Protein AF-A0AAW2WTK0-F1 (afdb_monomer)

Mean predicted aligned error: 5.42 Å

Radius of gyration: 15.87 Å; Cα contacts (8 Å, |Δi|>4): 104; chains: 1; bounding box: 34×26×56 Å

Solvent-accessible surface area (backbone atoms only — not comparable to full-atom values): 6500 Å² total; per-residue (Å²): 137,84,82,72,90,71,68,74,74,76,55,46,33,73,68,44,94,78,70,45,66,58,43,66,42,35,61,54,49,67,30,66,42,4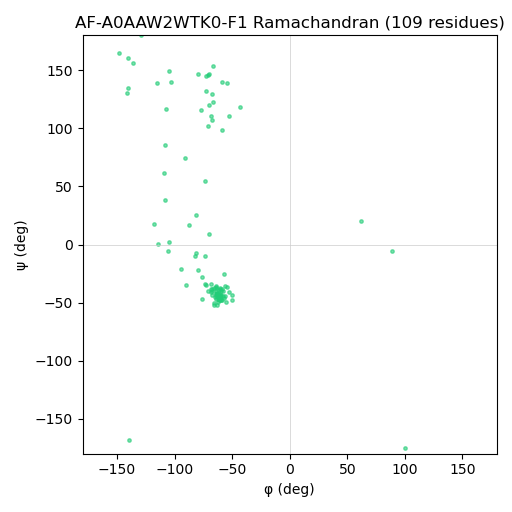1,32,46,19,50,51,52,38,41,73,76,42,100,58,85,78,73,92,57,57,38,72,57,39,53,54,46,50,59,62,74,40,56,72,85,54,67,68,23,50,50,53,53,50,40,52,51,35,46,56,48,46,53,51,49,50,41,47,38,40,70,78,47,92,52,85,80,59,39,66,59,57,33,51,62,42,76,112

Structure (mmCIF, N/CA/C/O backbone):
data_AF-A0AAW2WTK0-F1
#
_entry.id   AF-A0AAW2WTK0-F1
#
loop_
_atom_site.group_PDB
_atom_site.id
_atom_site.type_symbol
_atom_site.label_atom_id
_atom_site.label_alt_id
_atom_site.label_comp_id
_atom_site.label_asym_id
_atom_site.label_entity_id
_atom_site.label_seq_id
_atom_site.pdbx_PDB_ins_code
_atom_site.Cartn_x
_atom_site.Cartn_y
_atom_site.Cartn_z
_atom_site.occupancy
_atom_site.B_iso_or_equiv
_atom_site.auth_seq_id
_atom_site.auth_comp_id
_atom_site.auth_asym_id
_atom_site.auth_atom_id
_atom_site.pdbx_PDB_model_num
ATOM 1 N N . MET A 1 1 ? 13.595 15.709 -38.078 1.00 38.75 1 MET A N 1
ATOM 2 C CA . MET A 1 1 ? 13.726 14.484 -37.257 1.00 38.75 1 MET A CA 1
ATOM 3 C C . MET A 1 1 ? 12.974 14.700 -35.950 1.00 38.75 1 MET A C 1
ATOM 5 O O . MET A 1 1 ? 13.521 15.270 -35.014 1.00 38.75 1 MET A O 1
ATOM 9 N N . GLY A 1 2 ? 11.680 14.375 -35.929 1.00 39.22 2 GLY A N 1
ATOM 10 C CA . GLY A 1 2 ? 10.840 14.558 -34.746 1.00 39.22 2 GLY A CA 1
ATOM 11 C C . GLY A 1 2 ? 11.114 13.452 -33.734 1.00 39.22 2 GLY A C 1
ATOM 12 O O . GLY A 1 2 ? 10.860 12.289 -34.024 1.00 39.22 2 GLY A O 1
ATOM 13 N N . ARG A 1 3 ? 11.644 13.805 -32.560 1.00 45.03 3 ARG A N 1
ATOM 14 C CA . ARG A 1 3 ? 11.668 12.899 -31.408 1.00 45.03 3 ARG A CA 1
ATOM 15 C C . ARG A 1 3 ? 10.236 12.778 -30.898 1.00 45.03 3 ARG A C 1
ATOM 17 O O . ARG A 1 3 ? 9.717 13.696 -30.270 1.00 45.03 3 ARG A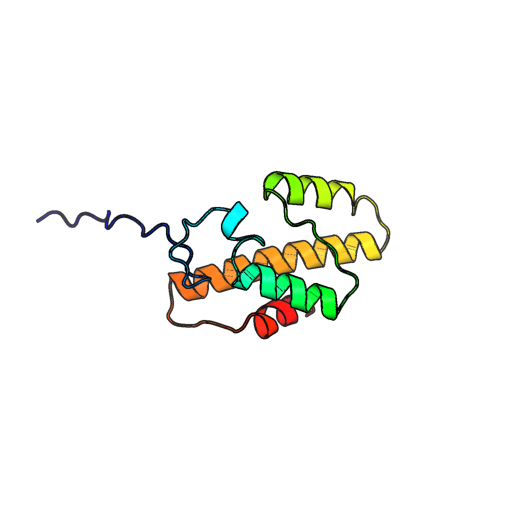 O 1
ATOM 24 N N . THR A 1 4 ? 9.578 11.676 -31.228 1.00 43.25 4 THR A N 1
ATOM 25 C CA . THR A 1 4 ? 8.313 11.281 -30.615 1.00 43.25 4 THR A CA 1
ATOM 26 C C . THR A 1 4 ? 8.585 10.930 -29.155 1.00 43.25 4 THR A C 1
ATOM 28 O O . THR A 1 4 ? 9.164 9.891 -28.863 1.00 43.25 4 THR A O 1
ATOM 31 N N . TRP A 1 5 ? 8.160 11.793 -28.232 1.00 51.59 5 TRP A N 1
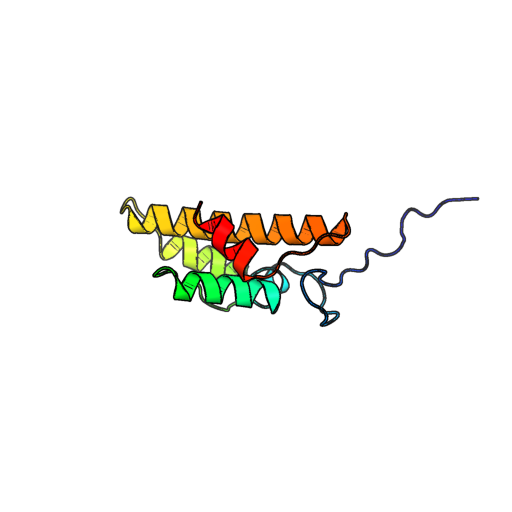ATOM 32 C CA . TRP A 1 5 ? 8.202 11.574 -26.774 1.00 51.59 5 TRP A CA 1
ATOM 33 C C . TRP A 1 5 ? 7.209 10.507 -26.282 1.00 51.59 5 TRP A C 1
ATOM 35 O O . TRP A 1 5 ? 7.012 10.334 -25.086 1.00 51.59 5 TRP A O 1
ATOM 45 N N . TRP A 1 6 ? 6.582 9.790 -27.210 1.00 43.69 6 TRP A N 1
ATOM 46 C CA . TRP A 1 6 ? 5.579 8.767 -26.965 1.00 43.69 6 TRP A CA 1
ATOM 47 C C . TRP A 1 6 ? 6.176 7.400 -27.288 1.00 43.69 6 TRP A C 1
ATOM 49 O O . TRP A 1 6 ? 5.725 6.705 -28.194 1.00 43.69 6 TRP A O 1
ATOM 59 N N . VAL A 1 7 ? 7.228 7.012 -26.566 1.00 54.72 7 VAL A N 1
ATOM 60 C CA . VAL A 1 7 ? 7.442 5.578 -26.353 1.00 54.72 7 VAL A CA 1
ATOM 61 C C . VAL A 1 7 ? 6.288 5.181 -25.449 1.00 54.72 7 VAL A C 1
ATOM 63 O O . VAL A 1 7 ? 6.205 5.693 -24.334 1.00 54.72 7 VAL A O 1
ATOM 66 N N . GLY A 1 8 ? 5.340 4.405 -25.983 1.00 49.12 8 GLY A N 1
ATOM 67 C CA . GLY A 1 8 ? 4.139 3.991 -25.264 1.00 49.12 8 GLY A CA 1
ATOM 68 C C . GLY A 1 8 ? 4.523 3.588 -23.851 1.00 49.12 8 GLY A C 1
ATOM 69 O O . GLY A 1 8 ? 5.378 2.723 -23.675 1.00 49.12 8 GLY A O 1
ATOM 70 N N . SER A 1 9 ? 3.984 4.301 -22.862 1.00 60.88 9 SER A N 1
ATOM 71 C CA . SER A 1 9 ? 4.239 4.022 -21.459 1.00 60.88 9 SER A CA 1
ATOM 72 C C . SER A 1 9 ? 3.924 2.552 -21.269 1.00 60.88 9 SER A C 1
ATOM 74 O O . SER A 1 9 ? 2.763 2.169 -21.396 1.00 60.88 9 SER A O 1
ATOM 76 N N . ASP A 1 10 ? 4.948 1.733 -21.034 1.00 73.75 10 ASP A N 1
ATOM 77 C CA . ASP A 1 10 ? 4.753 0.330 -20.715 1.00 73.75 10 ASP A CA 1
ATOM 78 C C . ASP A 1 10 ? 3.883 0.314 -19.459 1.00 73.75 10 ASP A C 1
ATOM 80 O O . ASP A 1 10 ? 4.348 0.645 -18.367 1.00 73.75 10 ASP A O 1
ATOM 84 N N . ASN A 1 11 ? 2.577 0.107 -19.625 1.00 84.88 11 ASN A N 1
ATOM 85 C CA . ASN A 1 11 ? 1.616 0.236 -18.538 1.00 84.88 11 ASN A CA 1
ATOM 86 C C . ASN A 1 11 ? 1.608 -1.042 -17.703 1.00 84.88 11 ASN A C 1
ATOM 88 O O . ASN A 1 11 ? 0.594 -1.375 -17.108 1.00 84.88 11 ASN A O 1
ATOM 92 N N . THR A 1 12 ? 2.704 -1.797 -17.705 1.00 93.88 12 THR A N 1
ATOM 93 C CA . THR A 1 12 ? 2.902 -2.938 -16.832 1.00 93.88 12 THR A CA 1
ATOM 94 C C . THR A 1 12 ? 3.323 -2.482 -15.441 1.00 93.88 12 THR A C 1
ATOM 96 O O . THR A 1 12 ? 3.996 -1.466 -15.234 1.00 93.88 12 THR A O 1
ATOM 99 N N . CYS A 1 13 ? 2.878 -3.248 -14.456 1.00 95.38 13 CYS A N 1
ATOM 100 C CA . CYS A 1 13 ? 3.215 -3.057 -13.062 1.00 95.38 13 CYS A CA 1
ATOM 101 C C . CYS A 1 13 ? 4.682 -3.409 -12.813 1.00 95.38 13 CYS A C 1
ATOM 103 O O . CYS A 1 13 ? 5.086 -4.559 -12.965 1.00 95.38 13 CYS A O 1
ATOM 105 N N . VAL A 1 14 ? 5.458 -2.441 -12.329 1.00 95.44 14 VAL A N 1
ATOM 106 C CA . VAL A 1 14 ? 6.887 -2.631 -12.009 1.00 95.44 14 VAL A CA 1
ATOM 107 C C . VAL A 1 14 ? 7.134 -3.286 -10.644 1.00 95.44 14 VAL A C 1
ATOM 109 O O . VAL A 1 14 ? 8.266 -3.618 -10.295 1.00 95.44 14 VAL A O 1
ATOM 112 N N . LEU A 1 15 ? 6.088 -3.472 -9.833 1.00 96.25 15 LEU A N 1
ATOM 113 C CA . LEU A 1 15 ? 6.215 -4.123 -8.528 1.00 96.25 15 LEU A CA 1
ATOM 114 C C . LEU A 1 15 ? 6.280 -5.656 -8.628 1.00 96.25 15 LEU A C 1
ATOM 116 O O . LEU A 1 15 ? 6.784 -6.293 -7.704 1.00 96.25 15 LEU A O 1
ATOM 120 N N . CYS A 1 16 ? 5.795 -6.254 -9.720 1.00 93.44 16 CYS A N 1
ATOM 121 C CA . CYS A 1 16 ? 5.760 -7.707 -9.897 1.00 93.44 16 CYS A CA 1
ATOM 122 C C . CYS A 1 16 ? 6.216 -8.132 -11.293 1.00 93.44 16 CYS A C 1
ATOM 124 O O . CYS A 1 16 ? 6.071 -7.395 -12.261 1.00 93.44 16 CYS A O 1
ATOM 126 N N . SER A 1 17 ? 6.679 -9.372 -11.417 1.00 88.88 17 SER A N 1
ATOM 127 C CA . SER A 1 17 ? 7.164 -9.922 -12.690 1.00 88.88 17 SER A CA 1
ATOM 128 C C . SER A 1 17 ? 6.061 -10.550 -13.555 1.00 88.88 17 SER A C 1
ATOM 130 O O . SER A 1 17 ? 6.359 -11.327 -14.455 1.00 88.88 17 SER A O 1
ATOM 132 N N . ARG A 1 18 ? 4.777 -10.265 -13.281 1.00 88.94 18 ARG A N 1
ATOM 133 C CA . ARG A 1 18 ? 3.634 -10.904 -13.969 1.00 88.94 18 ARG A CA 1
ATOM 134 C C . ARG A 1 18 ? 3.281 -10.281 -15.321 1.00 88.94 18 ARG A C 1
ATOM 136 O O . ARG A 1 18 ? 2.419 -10.812 -16.010 1.00 88.94 18 ARG A O 1
ATOM 143 N N . GLY A 1 19 ? 3.862 -9.130 -15.666 1.00 87.00 19 GLY A N 1
ATOM 144 C CA . GLY A 1 19 ? 3.448 -8.365 -16.850 1.00 87.00 19 GLY A CA 1
ATOM 145 C C . GLY A 1 19 ? 1.993 -7.877 -16.781 1.00 87.00 19 GLY A C 1
ATOM 146 O O . GLY A 1 19 ? 1.384 -7.597 -17.807 1.00 87.00 19 GLY A O 1
ATOM 147 N N . ALA A 1 20 ? 1.412 -7.805 -15.578 1.00 93.62 20 ALA A N 1
ATOM 148 C CA . ALA A 1 20 ? 0.052 -7.324 -15.377 1.00 93.62 20 ALA A CA 1
ATOM 149 C C . ALA A 1 20 ? -0.033 -5.815 -15.626 1.00 93.62 20 ALA A C 1
ATOM 151 O O . ALA A 1 20 ? 0.899 -5.077 -15.304 1.00 93.62 20 ALA A O 1
ATOM 152 N N . VAL A 1 21 ? -1.169 -5.356 -16.149 1.00 94.69 21 VAL A N 1
ATOM 153 C CA . VAL A 1 21 ? -1.424 -3.929 -16.370 1.00 94.69 21 VAL A CA 1
ATOM 154 C C . VAL A 1 21 ? -1.532 -3.200 -15.026 1.00 94.69 21 VAL A C 1
ATOM 156 O O . VAL A 1 21 ? -2.278 -3.604 -14.132 1.00 94.69 21 VAL A O 1
ATOM 159 N N . GLU A 1 22 ? -0.787 -2.109 -14.887 1.00 94.38 22 GLU A N 1
ATOM 160 C CA . GLU A 1 22 ? -0.818 -1.217 -13.740 1.00 94.38 22 GLU A CA 1
ATOM 161 C C . GLU A 1 22 ? -2.174 -0.500 -13.679 1.00 94.38 22 GLU A C 1
ATOM 163 O O . GLU A 1 22 ? -2.617 0.179 -14.606 1.00 94.38 22 GLU A O 1
ATOM 168 N N . SER A 1 23 ? -2.845 -0.685 -12.550 1.00 95.75 23 SER A N 1
ATOM 169 C CA . SER A 1 23 ? -4.091 -0.036 -12.154 1.00 95.75 23 SER A CA 1
ATOM 170 C C . SER A 1 23 ? -4.070 0.109 -10.633 1.00 95.75 23 SER A C 1
ATOM 172 O O . SER A 1 23 ? -3.272 -0.555 -9.973 1.00 95.75 23 SER A O 1
ATOM 174 N N . HIS A 1 24 ? -4.936 0.938 -10.045 1.00 96.00 24 HIS A N 1
ATOM 175 C CA . HIS A 1 24 ? -5.010 1.021 -8.580 1.00 96.00 24 HIS A CA 1
ATOM 176 C C . HIS A 1 24 ? -5.388 -0.319 -7.938 1.00 96.00 24 HIS A C 1
ATOM 178 O O . HIS A 1 24 ? -4.820 -0.667 -6.908 1.00 96.00 24 HIS A O 1
ATOM 184 N N . ASP A 1 25 ? -6.289 -1.081 -8.564 1.00 95.75 25 ASP A N 1
ATOM 185 C CA . ASP A 1 25 ? -6.679 -2.412 -8.08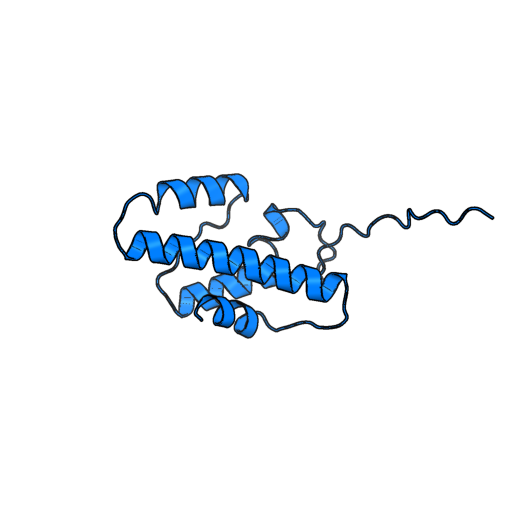9 1.00 95.75 25 ASP A CA 1
ATOM 186 C C . ASP A 1 25 ? -5.479 -3.359 -8.065 1.00 95.75 25 ASP A C 1
ATOM 188 O O . ASP A 1 25 ? -5.226 -4.026 -7.062 1.00 95.75 25 ASP A O 1
ATOM 192 N N . HIS A 1 26 ? -4.690 -3.362 -9.145 1.00 96.19 26 HIS A N 1
ATOM 193 C CA . HIS A 1 26 ? -3.478 -4.162 -9.197 1.00 96.19 26 HIS A CA 1
ATOM 194 C C . HIS A 1 26 ? -2.434 -3.678 -8.183 1.00 96.19 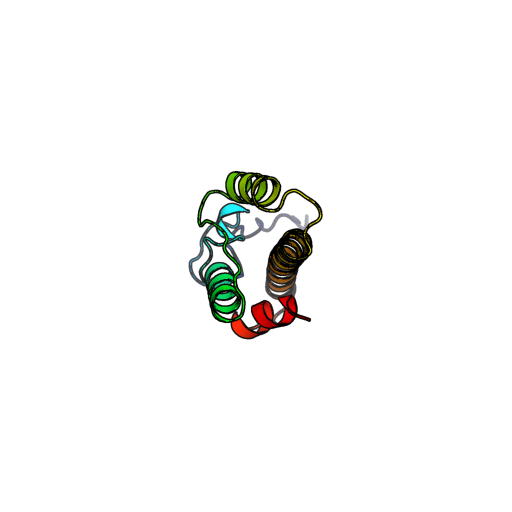26 HIS A C 1
ATOM 196 O O . HIS A 1 26 ? -1.912 -4.464 -7.399 1.00 96.19 26 HIS A O 1
ATOM 202 N N . LEU A 1 27 ? -2.141 -2.379 -8.164 1.00 96.25 27 LEU A N 1
ATOM 203 C CA . LEU A 1 27 ? -1.083 -1.788 -7.347 1.00 96.25 27 LEU A CA 1
ATOM 204 C C . LEU A 1 27 ? -1.340 -1.937 -5.841 1.00 96.25 27 LEU A C 1
ATOM 206 O O . LEU A 1 27 ? -0.399 -2.152 -5.076 1.00 96.25 27 LEU A O 1
ATOM 210 N N . PHE A 1 28 ? -2.601 -1.835 -5.421 1.00 95.31 28 PHE A N 1
ATOM 211 C CA . PHE A 1 28 ? -2.996 -1.874 -4.021 1.00 95.31 28 PHE A CA 1
ATOM 212 C C . PHE A 1 28 ? -3.710 -3.193 -3.697 1.00 95.31 28 PHE A C 1
ATOM 214 O O . PHE A 1 28 ? -4.935 -3.279 -3.660 1.00 95.31 28 PHE A O 1
ATOM 221 N N . PHE A 1 29 ? -2.880 -4.197 -3.386 1.00 93.88 29 PHE A N 1
ATOM 222 C CA . PHE A 1 29 ? -3.184 -5.508 -2.785 1.00 93.88 29 PHE A CA 1
ATOM 223 C C . PHE A 1 29 ? -3.533 -6.674 -3.721 1.00 93.88 29 PHE A C 1
ATOM 225 O O . PHE A 1 29 ? -3.613 -7.797 -3.225 1.00 93.88 29 PHE A O 1
ATOM 232 N N . GLN A 1 30 ? -3.674 -6.479 -5.038 1.00 95.69 30 GLN A N 1
ATOM 233 C CA . GLN A 1 30 ? -3.750 -7.607 -5.991 1.00 95.69 30 GLN A CA 1
ATOM 234 C C . GLN A 1 30 ? -2.387 -7.969 -6.611 1.00 95.69 30 GLN A C 1
ATOM 236 O O . GLN A 1 30 ? -2.198 -9.080 -7.103 1.00 95.69 30 GLN A O 1
ATOM 241 N N . CYS A 1 31 ? -1.426 -7.047 -6.600 1.00 97.00 31 CYS A N 1
ATOM 242 C CA . CYS A 1 31 ? -0.037 -7.297 -6.962 1.00 97.00 31 CYS A CA 1
ATOM 243 C C . CYS A 1 31 ? 0.642 -8.113 -5.861 1.00 97.00 31 CYS A C 1
ATOM 245 O O . CYS A 1 31 ? 0.579 -7.721 -4.695 1.00 97.00 31 CYS A O 1
ATOM 247 N N . ASP A 1 32 ? 1.356 -9.178 -6.233 1.00 96.38 32 ASP A N 1
ATOM 248 C CA . ASP A 1 32 ? 2.046 -10.080 -5.297 1.00 96.38 32 ASP A CA 1
ATOM 249 C C . ASP A 1 32 ? 2.916 -9.348 -4.286 1.00 96.38 32 ASP A C 1
ATOM 251 O O . ASP A 1 32 ? 2.876 -9.650 -3.096 1.00 96.38 32 ASP A O 1
ATOM 255 N N . TYR A 1 33 ? 3.660 -8.346 -4.751 1.00 97.94 33 TYR A N 1
ATOM 256 C CA . TYR A 1 33 ? 4.512 -7.539 -3.893 1.00 97.94 33 TYR A CA 1
ATOM 257 C C . TYR A 1 33 ? 3.696 -6.760 -2.856 1.00 97.94 33 TYR A C 1
ATOM 259 O O . TYR A 1 33 ? 3.945 -6.852 -1.657 1.00 97.94 33 TYR A O 1
ATOM 267 N N . SER A 1 34 ? 2.674 -6.028 -3.309 1.00 97.75 34 SER A N 1
ATOM 268 C CA . SER A 1 34 ? 1.811 -5.236 -2.425 1.00 97.75 34 SER A CA 1
ATOM 269 C C . SER A 1 34 ? 1.009 -6.101 -1.450 1.00 97.75 34 SER A C 1
ATOM 271 O O . SER A 1 34 ? 0.814 -5.733 -0.291 1.00 97.75 34 SER A O 1
ATOM 273 N N . HIS A 1 35 ? 0.582 -7.279 -1.908 1.00 97.25 35 HIS A N 1
ATOM 274 C CA . HIS A 1 35 ? -0.118 -8.262 -1.104 1.00 97.25 35 HIS A CA 1
ATOM 275 C C . HIS A 1 35 ? 0.807 -8.840 -0.029 1.00 97.25 35 HIS A C 1
ATOM 277 O O . HIS A 1 35 ? 0.418 -8.912 1.135 1.00 97.25 35 HIS A O 1
ATOM 283 N N . ALA A 1 36 ? 2.055 -9.167 -0.380 1.00 97.62 36 ALA A N 1
ATOM 284 C CA . ALA A 1 36 ? 3.064 -9.605 0.578 1.00 97.62 36 ALA A CA 1
ATOM 285 C C . ALA A 1 36 ? 3.339 -8.538 1.651 1.00 97.62 36 ALA A C 1
ATOM 287 O O . ALA A 1 36 ? 3.334 -8.871 2.835 1.00 97.62 36 ALA A O 1
ATOM 288 N N . CYS A 1 37 ? 3.462 -7.254 1.283 1.00 97.94 37 CYS A N 1
ATOM 289 C CA . CYS A 1 37 ? 3.594 -6.166 2.263 1.00 97.94 37 CYS A CA 1
ATOM 290 C C . CYS A 1 37 ? 2.422 -6.147 3.262 1.00 97.94 37 CYS A C 1
ATOM 292 O O . CYS A 1 37 ? 2.627 -6.027 4.472 1.00 97.94 37 CYS A O 1
ATOM 294 N N . LEU A 1 38 ? 1.188 -6.309 2.769 1.00 97.38 38 LEU A N 1
ATOM 295 C CA . LEU A 1 38 ? -0.004 -6.378 3.616 1.00 97.38 38 LEU A CA 1
ATOM 296 C C . LEU A 1 38 ? 0.015 -7.605 4.543 1.00 97.38 38 LEU A C 1
ATOM 298 O O . LEU A 1 38 ? -0.374 -7.484 5.704 1.00 97.38 38 LEU A O 1
ATOM 302 N N . LEU A 1 39 ? 0.457 -8.772 4.061 1.00 96.75 39 LEU A N 1
ATOM 303 C CA . LEU A 1 39 ? 0.589 -9.981 4.884 1.00 96.75 39 LEU A CA 1
ATOM 304 C C . LEU A 1 39 ? 1.635 -9.812 5.992 1.00 96.75 39 LEU A C 1
ATOM 306 O O . LEU A 1 39 ? 1.375 -10.191 7.133 1.00 96.75 39 LEU A O 1
ATOM 310 N N . VAL A 1 40 ? 2.781 -9.194 5.689 1.00 96.88 40 VAL A N 1
ATOM 311 C CA . VAL A 1 40 ? 3.814 -8.893 6.693 1.00 96.88 40 VAL A CA 1
ATOM 312 C C . VAL A 1 40 ? 3.260 -7.965 7.776 1.00 96.88 40 VAL A C 1
ATOM 314 O O . VAL A 1 40 ? 3.457 -8.221 8.964 1.00 96.88 40 VAL A O 1
ATOM 317 N N . LEU A 1 41 ? 2.519 -6.920 7.395 1.00 96.44 41 LEU A N 1
ATOM 318 C CA . LEU A 1 41 ? 1.866 -6.034 8.363 1.00 96.44 41 LEU A CA 1
ATOM 319 C C . LEU A 1 41 ? 0.806 -6.759 9.199 1.00 96.44 41 LEU A C 1
ATOM 321 O O . LEU A 1 41 ? 0.802 -6.609 10.419 1.00 96.44 41 LEU A O 1
ATOM 325 N N . LYS A 1 42 ? -0.036 -7.590 8.570 1.00 94.94 42 LYS A N 1
ATOM 326 C CA . LYS A 1 42 ? -1.027 -8.447 9.251 1.00 94.94 42 LYS A CA 1
ATOM 327 C C . LYS A 1 42 ? -0.393 -9.369 10.294 1.00 94.94 42 LYS A C 1
ATOM 329 O O . LYS A 1 42 ? -1.002 -9.627 11.326 1.00 94.94 42 LYS A O 1
ATOM 334 N N . ALA A 1 43 ? 0.815 -9.865 10.029 1.00 95.12 43 ALA A N 1
ATOM 335 C CA . ALA A 1 43 ? 1.541 -10.731 10.954 1.00 95.12 43 ALA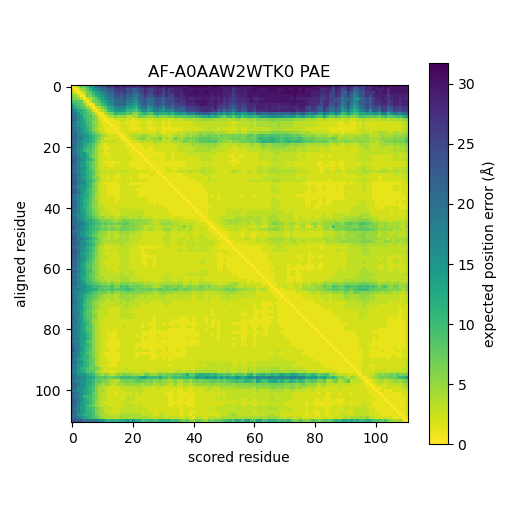 A CA 1
ATOM 336 C C . ALA A 1 43 ? 2.161 -9.967 12.138 1.00 95.12 43 ALA A C 1
ATOM 338 O O . ALA A 1 43 ? 2.348 -10.544 13.207 1.00 95.12 43 ALA A O 1
ATOM 339 N N . LYS A 1 44 ? 2.491 -8.681 11.962 1.00 94.12 44 LYS A N 1
ATOM 340 C CA . LYS A 1 44 ? 3.143 -7.854 12.993 1.00 94.12 44 LYS A CA 1
ATOM 341 C C . LYS A 1 44 ? 2.152 -7.118 13.889 1.00 94.12 44 LYS A C 1
ATOM 343 O O . LYS A 1 44 ? 2.430 -6.910 15.066 1.00 94.12 44 LYS A O 1
ATOM 348 N N . VAL A 1 45 ? 1.020 -6.692 13.337 1.00 93.75 45 VAL A N 1
ATOM 349 C CA . VAL A 1 45 ? 0.031 -5.864 14.034 1.00 93.75 45 VAL A CA 1
ATOM 350 C C . VAL A 1 45 ? -1.385 -6.303 13.676 1.00 93.75 45 VAL A C 1
ATOM 352 O O . VAL A 1 45 ? -1.613 -6.932 12.648 1.00 93.75 45 VAL A O 1
ATOM 355 N N . ARG A 1 46 ? -2.374 -5.937 14.500 1.00 88.69 46 ARG A N 1
ATOM 356 C CA . ARG A 1 46 ? -3.788 -6.300 14.285 1.00 88.69 46 ARG A CA 1
ATOM 357 C C . ARG A 1 46 ? -4.440 -5.508 13.138 1.00 88.69 46 ARG A C 1
ATOM 359 O O . ARG A 1 46 ? -5.455 -4.854 13.330 1.00 88.69 46 ARG A O 1
ATOM 366 N N . PHE A 1 47 ? -3.866 -5.519 11.947 1.00 93.12 47 PHE A N 1
ATOM 367 C CA . PHE A 1 47 ? -4.294 -4.689 10.828 1.00 93.12 47 PHE A CA 1
ATOM 368 C C . PHE A 1 47 ? -4.993 -5.524 9.763 1.00 93.12 47 PHE A C 1
ATOM 370 O O . PHE A 1 47 ? -4.378 -6.377 9.141 1.00 93.12 47 PHE A O 1
ATOM 377 N N . GLU A 1 48 ? -6.274 -5.268 9.515 1.00 90.88 48 GLU A N 1
ATOM 378 C CA . GLU A 1 48 ? -7.018 -5.968 8.471 1.00 90.88 48 GLU A CA 1
ATOM 379 C C . GLU A 1 48 ? -7.450 -5.011 7.373 1.00 90.88 48 GLU A C 1
ATOM 381 O O . GLU A 1 48 ? -7.888 -3.899 7.644 1.00 90.88 48 GLU A O 1
ATOM 386 N N . VAL A 1 49 ? -7.339 -5.475 6.132 1.00 94.44 49 VAL A N 1
ATOM 387 C CA . VAL A 1 49 ? -7.832 -4.811 4.926 1.00 94.44 49 VAL A CA 1
ATOM 388 C C . VAL A 1 49 ? -8.395 -5.912 4.018 1.00 94.44 49 VAL A C 1
ATOM 390 O O . VAL A 1 49 ? -7.718 -6.941 3.853 1.00 94.44 49 VAL A O 1
ATOM 393 N N . PRO A 1 50 ? -9.623 -5.759 3.485 1.00 94.25 50 PRO A N 1
ATOM 394 C CA . PRO A 1 50 ? -10.216 -6.726 2.568 1.00 94.25 50 PRO A CA 1
ATOM 395 C C . PRO A 1 50 ? -9.524 -6.682 1.201 1.00 94.25 50 PRO A C 1
ATOM 397 O O . PRO A 1 50 ? -9.134 -5.618 0.731 1.00 94.25 50 PRO A O 1
ATOM 400 N N . LEU A 1 51 ? -9.417 -7.839 0.5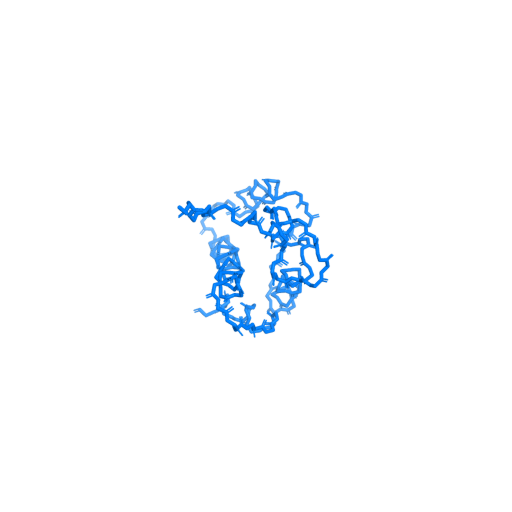47 1.00 93.62 51 LEU A N 1
ATOM 401 C CA . LEU A 1 51 ? -8.862 -7.972 -0.804 1.00 93.62 51 LEU A CA 1
ATOM 402 C C . LEU A 1 51 ? -9.987 -7.843 -1.838 1.00 93.62 51 LEU A C 1
ATOM 404 O O . LEU A 1 51 ? -10.475 -8.834 -2.374 1.00 93.62 51 LEU A O 1
ATOM 408 N N . ILE A 1 52 ? -10.454 -6.615 -2.039 1.00 93.88 52 ILE A N 1
ATOM 409 C CA . ILE A 1 52 ? -11.519 -6.252 -2.987 1.00 93.88 52 ILE A CA 1
ATOM 410 C C . ILE A 1 52 ? -11.039 -5.090 -3.865 1.00 93.88 52 ILE A C 1
ATOM 412 O O . ILE A 1 52 ? -9.917 -4.615 -3.700 1.00 93.88 52 ILE A O 1
ATOM 416 N N . GLU A 1 53 ? -11.873 -4.623 -4.788 1.00 95.75 53 GLU A N 1
ATOM 417 C CA . GLU A 1 53 ? -11.565 -3.481 -5.652 1.00 95.75 53 GLU A CA 1
ATOM 418 C C . GLU A 1 53 ? -11.178 -2.246 -4.821 1.00 95.75 53 GLU A C 1
ATOM 420 O O . GLU A 1 53 ? -11.809 -1.937 -3.802 1.00 95.75 53 GLU A O 1
ATOM 425 N N . TRP A 1 54 ? -10.160 -1.512 -5.268 1.00 97.00 54 TRP A N 1
ATOM 426 C CA . TRP A 1 54 ? -9.512 -0.411 -4.556 1.00 97.00 54 TRP A CA 1
ATOM 427 C C . TRP A 1 54 ? -10.517 0.605 -4.017 1.00 97.00 54 TRP A C 1
ATOM 429 O O . TRP A 1 54 ? -10.493 0.959 -2.838 1.00 97.00 54 TRP A O 1
ATOM 439 N N . GLN A 1 55 ? -11.465 1.033 -4.853 1.00 97.12 55 GLN A N 1
ATOM 440 C CA . GLN A 1 55 ? -12.495 1.986 -4.436 1.00 97.12 55 GLN A CA 1
ATOM 441 C C . GLN A 1 55 ? -13.321 1.462 -3.252 1.00 97.12 55 GLN A C 1
ATOM 443 O O . GLN A 1 55 ? -13.641 2.211 -2.325 1.00 97.12 55 GLN A O 1
ATOM 448 N N . ARG A 1 56 ? -13.633 0.162 -3.235 1.00 97.81 56 ARG A N 1
ATOM 449 C CA . ARG A 1 56 ? -14.374 -0.470 -2.139 1.00 97.81 56 ARG A CA 1
ATOM 450 C C . ARG A 1 56 ? -13.507 -0.631 -0.895 1.00 97.81 56 ARG A C 1
ATOM 452 O O . ARG A 1 56 ? -14.035 -0.457 0.202 1.00 97.81 56 ARG A O 1
ATOM 459 N N . VAL A 1 57 ? -12.203 -0.886 -1.043 1.00 97.56 57 VAL A N 1
ATOM 460 C CA . VAL A 1 57 ? -11.243 -0.887 0.076 1.00 97.56 57 VAL A CA 1
ATOM 461 C C . VAL A 1 57 ? -11.215 0.475 0.767 1.00 97.56 57 VAL A C 1
ATOM 463 O O . VAL A 1 57 ? -11.350 0.544 1.988 1.00 97.56 57 VAL A O 1
ATOM 466 N N . VAL A 1 58 ? -11.116 1.565 0.001 1.00 97.19 58 VAL A N 1
ATOM 467 C CA . VAL A 1 58 ? -11.091 2.934 0.546 1.00 97.19 58 VAL A CA 1
ATOM 468 C C . VAL A 1 58 ? -12.389 3.257 1.294 1.00 97.19 58 VAL A C 1
ATOM 470 O O . VAL A 1 58 ? -12.350 3.741 2.428 1.00 97.19 58 VAL A O 1
ATOM 473 N N . ILE A 1 59 ? -13.549 2.937 0.708 1.00 98.00 59 ILE A N 1
ATOM 474 C CA . ILE A 1 59 ? -14.855 3.133 1.361 1.00 98.00 59 ILE A CA 1
ATOM 475 C C . ILE A 1 59 ? -14.961 2.289 2.637 1.00 98.00 59 ILE A C 1
ATOM 477 O O . ILE A 1 59 ? -15.443 2.772 3.667 1.00 98.00 59 ILE A O 1
ATOM 481 N N . TRP A 1 60 ? -14.515 1.033 2.585 1.00 97.94 60 TRP A N 1
ATOM 482 C CA . TRP A 1 60 ? -14.495 0.141 3.737 1.00 97.94 60 TRP A CA 1
ATOM 483 C C . TRP A 1 60 ? -13.625 0.709 4.862 1.00 97.94 60 TRP A C 1
ATOM 485 O O . TRP A 1 60 ? -14.106 0.811 5.989 1.00 97.94 60 TRP A O 1
ATOM 495 N N . ALA A 1 61 ? -12.405 1.162 4.560 1.00 97.25 61 ALA A N 1
ATOM 496 C CA . ALA A 1 61 ? -11.473 1.736 5.530 1.00 97.25 61 ALA A CA 1
ATOM 497 C C . ALA A 1 61 ? -12.059 2.988 6.203 1.00 97.25 61 ALA A C 1
ATOM 499 O O . ALA A 1 61 ? -12.062 3.102 7.433 1.00 97.25 61 ALA A O 1
ATOM 500 N N . ALA A 1 62 ? -12.646 3.887 5.405 1.00 97.00 62 ALA A N 1
ATOM 501 C CA . ALA A 1 62 ? -13.291 5.104 5.894 1.00 97.00 62 ALA A CA 1
ATOM 502 C C . ALA A 1 62 ? -14.458 4.811 6.854 1.00 97.00 62 ALA A C 1
ATOM 504 O O . ALA A 1 62 ? -14.649 5.518 7.846 1.00 97.00 62 ALA A O 1
ATOM 505 N N . ARG A 1 63 ? -15.233 3.750 6.588 1.00 97.38 63 ARG A N 1
ATOM 506 C CA . ARG A 1 63 ? -16.330 3.308 7.463 1.00 97.38 63 ARG A CA 1
ATOM 507 C C . ARG A 1 63 ? -15.813 2.579 8.705 1.00 97.38 63 ARG A C 1
ATOM 509 O O . ARG A 1 63 ? -16.261 2.871 9.812 1.00 97.38 63 ARG A O 1
ATOM 516 N N . ARG A 1 64 ? -14.875 1.645 8.528 1.00 96.69 64 ARG A N 1
ATOM 517 C CA . ARG A 1 64 ? -14.368 0.736 9.567 1.00 96.69 64 ARG A CA 1
ATOM 518 C C . ARG A 1 64 ? -13.581 1.455 10.652 1.00 96.69 64 ARG A C 1
ATOM 520 O O . ARG A 1 64 ? -13.683 1.080 11.822 1.00 96.69 64 ARG A O 1
ATOM 527 N N . TRP A 1 65 ? -12.799 2.457 10.264 1.00 96.75 65 TRP A N 1
ATOM 528 C CA . TRP A 1 65 ? -11.961 3.244 11.163 1.00 96.75 65 TRP A CA 1
ATOM 529 C C . TRP A 1 65 ? -12.516 4.654 11.337 1.00 96.75 65 TRP A C 1
ATOM 531 O O . TRP A 1 65 ? -11.765 5.624 11.421 1.00 96.75 65 TRP A O 1
ATOM 541 N N . ARG A 1 66 ? -13.843 4.792 11.401 1.00 94.94 66 ARG A N 1
ATOM 542 C CA . ARG A 1 66 ? -14.500 6.052 11.758 1.00 94.94 66 ARG A CA 1
ATOM 543 C C . ARG A 1 66 ? -14.332 6.332 13.259 1.00 94.94 66 ARG A C 1
ATOM 545 O O . ARG A 1 66 ? -14.339 5.419 14.080 1.00 94.94 66 ARG A O 1
ATOM 552 N N . GLY A 1 67 ? -14.199 7.607 13.628 1.00 94.50 67 GLY A N 1
ATOM 553 C CA . GLY A 1 67 ? -14.170 8.051 15.028 1.00 94.50 67 GLY A CA 1
ATOM 554 C C . GLY A 1 67 ? -12.774 8.334 15.596 1.00 94.50 67 GLY A C 1
ATOM 555 O O . GLY A 1 67 ? -11.768 8.326 14.880 1.00 94.50 67 GLY A O 1
ATOM 556 N N . ARG A 1 68 ? -12.742 8.639 16.901 1.00 94.38 68 ARG A N 1
ATOM 557 C CA . ARG A 1 68 ? -11.580 9.203 17.617 1.00 94.38 68 ARG A CA 1
ATOM 558 C C . ARG A 1 68 ? -10.830 8.211 18.510 1.00 94.38 68 ARG A C 1
ATOM 560 O O . ARG A 1 68 ? -9.881 8.610 19.171 1.00 94.38 68 ARG A O 1
ATOM 567 N N . LEU A 1 69 ? -11.237 6.941 18.539 1.00 96.12 69 LEU A N 1
ATOM 568 C CA . LEU A 1 69 ? -10.494 5.926 19.287 1.00 96.12 69 LEU A CA 1
ATOM 569 C C . LEU A 1 69 ? -9.050 5.842 18.759 1.00 96.12 69 LEU A C 1
ATOM 571 O O . LEU A 1 69 ? -8.875 5.863 17.533 1.00 96.12 69 LEU A O 1
ATOM 575 N N . PRO A 1 70 ? -8.034 5.693 19.634 1.00 95.06 70 PRO A N 1
ATOM 576 C CA . PRO A 1 70 ? -6.632 5.612 19.218 1.00 95.06 70 PRO A CA 1
ATOM 577 C C . PRO A 1 70 ? -6.396 4.543 18.150 1.00 95.06 70 PRO A C 1
ATOM 579 O O . PRO A 1 70 ? -5.744 4.803 17.146 1.00 95.06 70 PRO A O 1
ATOM 582 N N . TRP A 1 71 ? -7.038 3.380 18.298 1.00 94.19 71 TRP A N 1
ATOM 583 C CA . TRP A 1 71 ? -6.989 2.296 17.317 1.00 94.19 71 TRP A CA 1
ATOM 584 C C . TRP A 1 71 ? -7.474 2.709 15.914 1.00 94.19 71 TRP A C 1
ATOM 586 O O . TRP A 1 71 ? -6.878 2.321 14.909 1.00 94.19 71 TRP A O 1
ATOM 596 N N . CYS A 1 72 ? -8.534 3.521 15.822 1.00 95.69 72 CYS A N 1
ATOM 597 C CA . CYS A 1 72 ? -9.026 4.020 14.538 1.00 95.69 72 CYS A CA 1
ATOM 598 C C . CYS A 1 72 ? -8.030 5.002 13.907 1.00 95.69 72 CYS A C 1
ATOM 600 O O . CYS A 1 72 ? -7.809 4.948 12.701 1.00 95.69 72 CYS A O 1
ATOM 602 N N . ALA A 1 73 ? -7.425 5.889 14.704 1.00 95.94 73 ALA A N 1
ATOM 603 C CA . ALA A 1 73 ? -6.402 6.815 14.218 1.00 95.94 73 ALA A CA 1
ATOM 604 C C . ALA A 1 73 ? -5.153 6.076 13.729 1.00 95.94 73 ALA A C 1
ATOM 606 O O . ALA A 1 73 ? -4.716 6.314 12.606 1.00 95.94 73 ALA A O 1
ATOM 607 N N . TYR A 1 74 ? -4.667 5.124 14.526 1.00 95.75 74 TYR A N 1
ATOM 608 C CA . TYR A 1 74 ? -3.559 4.243 14.177 1.00 95.75 74 TYR A CA 1
ATOM 609 C C . TYR A 1 74 ? -3.821 3.489 12.870 1.00 95.75 74 TYR A C 1
ATOM 611 O O . TYR A 1 74 ? -3.009 3.543 11.956 1.00 95.75 74 TYR A O 1
ATOM 619 N N . SER A 1 75 ? -4.990 2.857 12.728 1.00 96.62 75 SER A N 1
ATOM 620 C CA . SER A 1 75 ? -5.305 2.079 11.523 1.00 96.62 75 SER A CA 1
ATOM 621 C C . SER A 1 75 ? -5.379 2.948 10.261 1.00 96.62 75 SER A C 1
ATOM 623 O O . SER A 1 75 ? -4.919 2.528 9.203 1.00 96.62 75 SER A O 1
ATOM 625 N N . ARG A 1 76 ? -5.915 4.177 10.361 1.00 97.06 76 ARG A N 1
ATOM 626 C CA . ARG A 1 76 ? -5.915 5.136 9.241 1.00 97.06 76 ARG A CA 1
ATOM 627 C C . ARG A 1 76 ? -4.499 5.557 8.858 1.00 97.06 76 ARG A C 1
ATOM 629 O O . ARG A 1 76 ? -4.197 5.594 7.670 1.00 97.06 76 ARG A O 1
ATOM 636 N N . ALA A 1 77 ? -3.661 5.865 9.848 1.00 96.94 77 ALA A N 1
ATOM 637 C CA . ALA A 1 77 ? -2.270 6.243 9.623 1.00 96.94 77 ALA A CA 1
ATOM 638 C C . ALA A 1 77 ? -1.486 5.093 8.978 1.00 96.94 77 ALA A C 1
ATOM 640 O O . ALA A 1 77 ? -0.857 5.299 7.948 1.00 96.94 77 ALA A O 1
ATOM 641 N N . LEU A 1 78 ? -1.622 3.874 9.504 1.00 97.62 78 LEU A N 1
ATOM 642 C CA . LEU A 1 78 ? -0.961 2.687 8.969 1.00 97.62 78 LEU A CA 1
ATOM 643 C C . LEU A 1 78 ? -1.413 2.363 7.538 1.00 97.62 78 LEU A C 1
ATOM 645 O O . LEU A 1 78 ? -0.589 2.050 6.684 1.00 97.62 78 LEU A O 1
ATOM 649 N N . PHE A 1 79 ? -2.711 2.475 7.244 1.00 97.88 79 PHE A N 1
ATOM 650 C CA . PHE A 1 79 ? -3.218 2.297 5.882 1.00 97.88 79 PHE A CA 1
ATOM 651 C C . PHE A 1 79 ? -2.670 3.356 4.921 1.00 97.88 79 PHE A C 1
ATOM 653 O O . PHE A 1 79 ? -2.245 3.014 3.819 1.00 97.88 79 PHE A O 1
ATOM 660 N N . ALA A 1 80 ? -2.639 4.624 5.341 1.00 97.75 80 ALA A N 1
ATOM 661 C CA . ALA A 1 80 ? -2.058 5.702 4.547 1.00 97.75 80 ALA A CA 1
ATOM 662 C C . ALA A 1 80 ? -0.552 5.493 4.314 1.00 97.75 80 ALA A C 1
ATOM 664 O O . ALA A 1 80 ? -0.092 5.653 3.185 1.00 97.75 80 ALA A O 1
ATOM 665 N N . ALA A 1 81 ? 0.190 5.077 5.344 1.00 98.19 81 ALA A N 1
ATOM 666 C CA . ALA A 1 81 ? 1.610 4.755 5.253 1.00 98.19 81 ALA A CA 1
ATOM 667 C C . ALA A 1 81 ? 1.859 3.601 4.274 1.00 98.19 81 ALA A C 1
ATOM 669 O O . ALA A 1 81 ? 2.692 3.731 3.381 1.00 98.19 81 ALA A O 1
ATOM 670 N N . LEU A 1 82 ? 1.085 2.515 4.358 1.00 98.06 82 LEU A N 1
ATOM 671 C CA . LEU A 1 82 ? 1.200 1.384 3.435 1.00 98.06 82 LEU A CA 1
ATOM 672 C C . LEU A 1 82 ? 0.973 1.805 1.980 1.00 98.06 82 LEU A C 1
ATOM 674 O O . LEU A 1 82 ? 1.777 1.479 1.110 1.00 98.06 82 LEU A O 1
ATOM 678 N N . VAL A 1 83 ? -0.086 2.570 1.711 1.00 98.19 83 VAL A N 1
ATOM 679 C CA . VAL A 1 83 ? -0.372 3.100 0.367 1.00 98.19 83 VAL A CA 1
ATOM 680 C C . VAL A 1 83 ? 0.768 3.999 -0.120 1.00 98.19 83 VAL A C 1
ATOM 682 O O . VAL A 1 83 ? 1.220 3.860 -1.258 1.00 98.19 83 VAL A O 1
ATOM 685 N N . TYR A 1 84 ? 1.268 4.881 0.746 1.00 98.25 84 TYR A N 1
ATOM 686 C CA . TYR A 1 84 ? 2.374 5.782 0.440 1.00 98.25 84 TYR A CA 1
ATOM 687 C C . TYR A 1 84 ? 3.669 5.027 0.116 1.00 98.25 84 TYR A C 1
ATOM 689 O O . TYR A 1 84 ? 4.278 5.277 -0.922 1.00 98.25 84 TYR A O 1
ATOM 697 N N . HIS A 1 85 ? 4.077 4.073 0.953 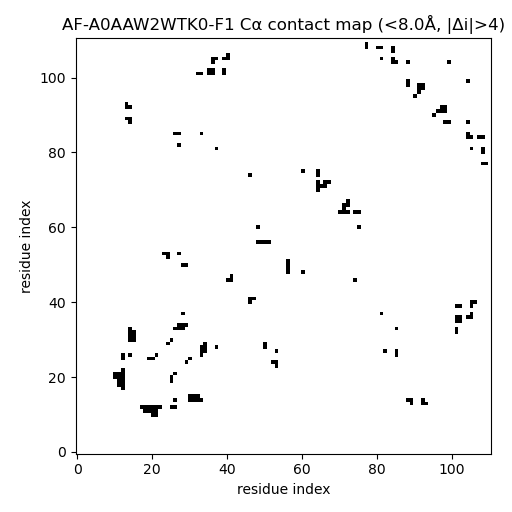1.00 98.25 85 HIS A N 1
ATOM 698 C CA . HIS A 1 85 ? 5.313 3.320 0.753 1.00 98.25 85 HIS A CA 1
ATOM 699 C C . HIS A 1 85 ? 5.247 2.391 -0.461 1.00 98.25 85 HIS A C 1
ATOM 701 O O . HIS A 1 85 ? 6.241 2.268 -1.174 1.00 98.25 85 HIS A O 1
ATOM 707 N N . LEU A 1 86 ? 4.082 1.809 -0.768 1.00 98.12 86 LEU A N 1
ATOM 708 C CA . LEU A 1 86 ? 3.881 1.068 -2.018 1.00 98.12 86 LEU A CA 1
ATOM 709 C C . LEU A 1 86 ? 4.030 1.972 -3.246 1.00 98.12 86 LEU A C 1
ATOM 711 O O . LEU A 1 86 ? 4.688 1.593 -4.215 1.00 98.12 86 LEU A O 1
ATOM 715 N N . TRP A 1 87 ? 3.463 3.180 -3.198 1.00 97.69 87 TRP A N 1
ATOM 716 C CA . TRP A 1 87 ? 3.614 4.163 -4.271 1.00 97.69 87 TRP A CA 1
ATOM 717 C C . TRP A 1 87 ? 5.069 4.622 -4.432 1.00 97.69 87 TRP A C 1
ATOM 719 O O . TRP A 1 87 ? 5.582 4.709 -5.548 1.00 97.69 87 TRP A O 1
ATOM 729 N N . MET A 1 88 ? 5.755 4.873 -3.316 1.00 97.31 88 MET A N 1
ATOM 730 C CA . MET A 1 88 ? 7.172 5.232 -3.299 1.00 97.31 88 MET A CA 1
ATOM 731 C C . MET A 1 88 ? 8.042 4.125 -3.891 1.00 97.31 88 MET A C 1
ATOM 733 O O . MET A 1 88 ? 8.862 4.407 -4.761 1.00 97.31 88 MET A O 1
ATOM 737 N N . GLU A 1 89 ? 7.842 2.873 -3.481 1.00 97.62 89 GLU A N 1
ATOM 738 C CA . GLU A 1 89 ? 8.559 1.720 -4.034 1.00 97.62 89 GLU A CA 1
ATOM 739 C C . GLU A 1 89 ? 8.298 1.562 -5.536 1.00 97.62 89 GLU A C 1
ATOM 741 O O . GLU A 1 89 ? 9.231 1.375 -6.317 1.00 97.62 89 GLU A O 1
ATOM 746 N N . ARG A 1 90 ? 7.040 1.724 -5.970 1.00 96.12 90 ARG A N 1
ATOM 747 C CA . ARG A 1 90 ? 6.685 1.720 -7.394 1.00 96.12 90 ARG A CA 1
ATOM 748 C C . ARG A 1 90 ? 7.466 2.788 -8.154 1.00 96.12 90 ARG A C 1
ATOM 750 O O . ARG A 1 90 ? 8.015 2.497 -9.213 1.00 96.12 90 ARG A O 1
ATOM 757 N N . ASN A 1 91 ? 7.551 4.008 -7.628 1.00 95.88 91 ASN A N 1
ATOM 758 C CA . ASN A 1 91 ? 8.288 5.091 -8.281 1.00 95.88 91 ASN A CA 1
ATOM 759 C C . ASN A 1 91 ? 9.799 4.837 -8.308 1.00 95.88 91 ASN A C 1
ATOM 761 O O . ASN A 1 91 ? 10.418 5.084 -9.340 1.00 95.88 91 ASN A O 1
ATOM 765 N N . LYS A 1 92 ? 10.377 4.294 -7.229 1.00 95.44 92 LYS A N 1
ATOM 766 C CA . LYS A 1 92 ? 11.794 3.899 -7.185 1.00 95.44 92 LYS A CA 1
ATOM 767 C C . LYS A 1 92 ? 12.136 2.887 -8.277 1.00 95.44 92 LYS A C 1
ATOM 769 O O . LYS A 1 92 ? 13.121 3.075 -8.978 1.00 95.44 92 LYS A O 1
ATOM 774 N N . ARG A 1 93 ? 11.291 1.871 -8.483 1.00 94.56 93 ARG A N 1
ATOM 775 C CA . ARG A 1 93 ? 11.487 0.870 -9.548 1.00 94.56 93 ARG A CA 1
ATOM 776 C C . ARG A 1 93 ? 11.218 1.408 -10.948 1.00 94.56 93 ARG A C 1
ATOM 778 O O . ARG A 1 93 ? 11.853 0.985 -11.902 1.00 94.56 93 ARG A O 1
ATOM 785 N N . ARG A 1 94 ? 10.243 2.312 -11.085 1.00 92.69 94 ARG A N 1
ATOM 786 C CA . ARG A 1 94 ? 9.852 2.898 -12.377 1.00 92.69 94 ARG A CA 1
ATOM 787 C C . ARG A 1 94 ? 10.914 3.857 -12.914 1.00 92.69 94 ARG A C 1
ATOM 789 O O . ARG A 1 94 ? 11.131 3.904 -14.120 1.00 92.69 94 ARG A O 1
ATOM 796 N N . PHE A 1 95 ? 11.508 4.658 -12.032 1.00 92.19 95 PHE A N 1
ATOM 797 C CA . PHE A 1 95 ? 12.397 5.766 -12.398 1.00 92.19 95 PHE A CA 1
ATOM 798 C C . PHE A 1 95 ? 13.846 5.569 -11.938 1.00 92.19 95 PHE A C 1
ATOM 800 O O . PHE A 1 95 ? 14.689 6.425 -12.192 1.00 92.19 95 PHE A O 1
ATOM 807 N N . GLY A 1 96 ? 14.137 4.452 -11.280 1.00 89.88 96 GLY A N 1
ATOM 808 C CA . GLY A 1 96 ? 15.466 4.054 -10.836 1.00 89.88 96 GLY A CA 1
ATOM 809 C C . GLY A 1 96 ? 15.690 2.560 -11.052 1.00 89.88 96 GLY A C 1
ATOM 810 O O . GLY A 1 96 ? 14.919 1.888 -11.732 1.00 89.88 96 GLY A O 1
ATOM 811 N N . SER A 1 97 ? 16.766 2.039 -10.471 1.00 84.06 97 SER A N 1
ATOM 812 C CA . SER A 1 97 ? 17.170 0.629 -10.576 1.00 84.06 97 SER A CA 1
ATOM 813 C C . SER A 1 97 ? 17.172 -0.087 -9.223 1.00 84.06 97 SER A C 1
ATOM 815 O O . SER A 1 97 ? 17.821 -1.117 -9.062 1.00 84.06 97 SER A O 1
ATOM 817 N N . GLU A 1 98 ? 16.488 0.481 -8.232 1.00 89.62 98 GLU A N 1
ATOM 818 C CA . GLU A 1 98 ? 16.440 -0.038 -6.868 1.00 89.62 98 GLU A CA 1
ATOM 819 C C . GLU A 1 98 ? 15.115 -0.749 -6.604 1.00 89.62 98 GLU A C 1
ATOM 821 O O . GLU A 1 98 ? 14.045 -0.282 -6.999 1.00 89.62 98 GLU A O 1
ATOM 826 N N . SER A 1 99 ? 15.188 -1.868 -5.888 1.00 93.94 99 SER A N 1
ATOM 827 C CA . SER A 1 99 ? 14.023 -2.618 -5.431 1.00 93.94 99 SER A CA 1
ATOM 828 C C . SER A 1 99 ? 14.257 -3.142 -4.024 1.00 93.94 99 SER A C 1
ATOM 830 O O . SER A 1 99 ? 15.309 -3.715 -3.742 1.00 93.94 99 SER A O 1
ATOM 832 N N . SER A 1 100 ? 13.258 -2.998 -3.164 1.00 96.38 100 SER A N 1
ATOM 833 C CA . SER A 1 100 ? 13.257 -3.527 -1.803 1.00 96.38 100 SER A CA 1
ATOM 834 C C . SER A 1 100 ? 12.358 -4.753 -1.687 1.00 96.38 100 SER A C 1
ATOM 836 O O . SER A 1 100 ? 11.333 -4.842 -2.362 1.00 96.38 100 SER A O 1
ATOM 838 N N . ILE A 1 101 ? 12.695 -5.685 -0.795 1.00 97.00 101 ILE A N 1
ATOM 839 C CA . ILE A 1 101 ? 11.815 -6.815 -0.455 1.00 97.00 101 ILE A CA 1
ATOM 840 C C . ILE A 1 101 ? 10.545 -6.329 0.275 1.00 97.00 101 ILE A C 1
ATOM 842 O O . ILE A 1 101 ? 10.591 -5.275 0.921 1.00 97.00 101 ILE A O 1
ATOM 846 N N . PRO A 1 102 ? 9.414 -7.058 0.194 1.00 97.38 102 PRO A N 1
ATOM 847 C CA . PRO A 1 102 ? 8.162 -6.654 0.839 1.00 97.38 102 PRO A CA 1
ATOM 848 C C . PRO A 1 102 ? 8.300 -6.381 2.341 1.00 97.38 102 PRO A C 1
ATOM 850 O O . PRO A 1 102 ? 7.695 -5.446 2.861 1.00 97.38 102 PRO A O 1
ATOM 853 N N . GLU A 1 103 ? 9.130 -7.158 3.039 1.00 97.56 103 GLU A N 1
ATOM 854 C CA . GLU A 1 103 ? 9.367 -7.034 4.477 1.00 97.56 103 GLU A CA 1
ATOM 855 C C . GLU A 1 103 ? 9.965 -5.676 4.853 1.00 97.56 103 GLU A C 1
ATOM 857 O O . GLU A 1 103 ? 9.581 -5.099 5.873 1.00 97.56 103 GLU A O 1
ATOM 862 N N . HIS A 1 104 ? 10.878 -5.154 4.029 1.00 97.19 104 HIS A N 1
ATOM 863 C CA . HIS A 1 104 ? 11.485 -3.844 4.250 1.00 97.19 104 HIS A CA 1
ATOM 864 C C . HIS A 1 104 ? 10.428 -2.744 4.112 1.00 97.19 104 HIS A C 1
ATOM 866 O O . HIS A 1 104 ? 10.210 -1.975 5.045 1.00 97.19 104 HIS A O 1
ATOM 872 N N . THR A 1 105 ? 9.688 -2.742 3.002 1.00 97.25 105 THR A N 1
ATOM 873 C CA . THR A 1 105 ? 8.617 -1.768 2.736 1.00 97.25 105 THR A CA 1
ATOM 874 C C . THR A 1 105 ? 7.511 -1.812 3.791 1.00 97.25 105 THR A C 1
ATOM 876 O O . THR A 1 105 ? 7.026 -0.770 4.225 1.00 97.25 105 THR A O 1
ATOM 879 N N . ALA A 1 106 ? 7.129 -3.007 4.247 1.00 96.75 106 ALA A N 1
ATOM 880 C CA . ALA A 1 106 ? 6.156 -3.184 5.320 1.00 96.75 106 ALA A CA 1
ATOM 881 C C . ALA A 1 106 ? 6.664 -2.649 6.667 1.00 96.75 106 ALA A C 1
ATOM 883 O O . ALA A 1 106 ? 5.887 -2.076 7.425 1.00 96.75 106 ALA A O 1
ATOM 884 N N . THR A 1 107 ? 7.953 -2.815 6.968 1.00 95.81 107 THR A N 1
ATOM 885 C CA . THR A 1 107 ? 8.542 -2.329 8.225 1.00 95.81 107 THR A CA 1
ATOM 886 C C . THR A 1 107 ? 8.575 -0.803 8.276 1.00 95.81 107 THR A C 1
ATOM 888 O O . THR A 1 107 ? 8.211 -0.249 9.307 1.00 95.81 107 THR A O 1
ATOM 891 N N . LEU A 1 108 ? 8.858 -0.131 7.151 1.00 96.75 108 LEU A N 1
ATOM 892 C CA . LEU A 1 108 ? 8.792 1.337 7.049 1.00 96.75 108 LEU A CA 1
ATOM 893 C C . LEU A 1 108 ? 7.414 1.910 7.419 1.00 96.75 108 LEU A C 1
ATOM 895 O O . LEU A 1 108 ? 7.312 3.051 7.841 1.00 96.75 108 LEU A O 1
ATOM 899 N N . CYS A 1 109 ? 6.340 1.127 7.283 1.00 96.00 109 CYS A N 1
ATOM 900 C CA . CYS A 1 109 ? 4.993 1.579 7.634 1.00 96.00 109 CYS A CA 1
ATOM 901 C C . CYS A 1 109 ? 4.750 1.661 9.155 1.00 96.00 109 CYS A C 1
ATOM 903 O O . CYS A 1 109 ? 3.685 2.122 9.568 1.00 96.00 109 CYS A O 1
ATOM 905 N N . LEU A 1 110 ? 5.670 1.134 9.971 1.00 92.44 110 LEU A N 1
ATOM 906 C CA . LEU A 1 110 ? 5.578 1.081 11.434 1.00 92.44 110 LEU A CA 1
ATOM 907 C C . LEU A 1 110 ? 6.500 2.090 12.137 1.00 92.44 110 LEU A C 1
ATOM 909 O O . LEU A 1 110 ? 6.440 2.180 13.364 1.00 92.44 110 LEU A O 1
ATOM 913 N N . GLU A 1 111 ? 7.342 2.790 11.379 1.00 83.19 111 GLU A N 1
ATOM 914 C CA . GLU A 1 111 ? 8.234 3.859 11.847 1.00 83.19 111 GLU A CA 1
ATOM 915 C C . GLU A 1 111 ? 7.493 5.205 11.902 1.00 83.19 111 GLU A C 1
ATOM 917 O O . GLU A 1 111 ? 7.718 5.950 12.883 1.00 83.19 111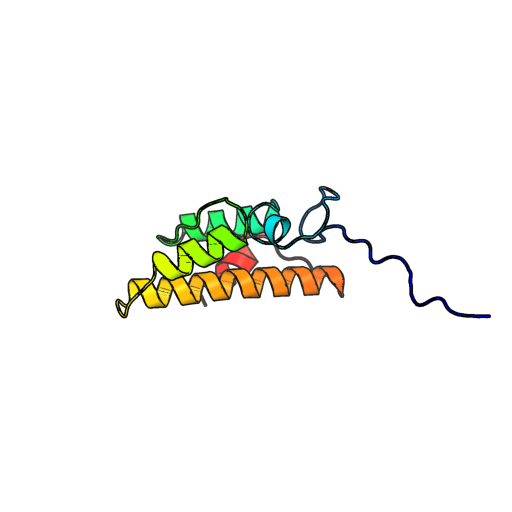 GLU A O 1
#

Foldseek 3Di:
DDDDPCPPDQQAQLQAPPSDGDDLLCLCCVPPLLVLLVVLLVVVDVADFDSDGNVVSVVCLCVVLDDDPPVSVLNVQLVVLSSVLSVVQSCCRSPHPDHDHSNVSSVSSVD

Sequence (111 aa):
MGRTWWVGSDNTCVLCSRGAVESHDHLFFQCDYSHACLLVLKAKVRFEVPLIEWQRVVIWAARRWRGRLPWCAYSRALFAALVYHLWMERNKRRFGSESSIPEHTATLCLE

pLDDT: mean 91.18, std 13.63, range [38.75, 98.25]

Secondary structure (DSSP, 8-state):
-----------B-TTSTT-PBP-HHIIIIISHHHHHHHHHHHHHSS-----S-HHHHHHHHHHHT-SS-HHHHHHHHHHHHHHHHHHHHHHHHHHSS----HHHHHHHTT-

Nearest PDB structures (foldseek):
  2m6u-assembly1_A  TM=3.993E-01  e=6.477E+00  Streptococcus pneumoniae

Organism: NCBI:txid2727402